Protein AF-A0A914VU49-F1 (afdb_monomer_lite)

pLDDT: mean 82.36, std 16.42, range [37.09, 97.94]

Foldseek 3Di:
DVVVVLVVLVVCCVVPVVVSVVCCVVVVDDNDDDDDPVPDQDPDPVSVVVVVVVVVVVVVVVVVVVVVVVVVVVVVVVVVVVVVVVVVVVVVVVVVVVVVVVVVVVVVVDPPPCPDDPPPPPPVVVVVVVVCCVPPPDPPPDDD

Sequence (144 aa):
MINHRRKLMKLLRQEDEESFEHLLKELKIAYHVPPLPEDEQARTRKAWSEDQIRRRVEAEKERRLNEFRHQLAAKRERFIAMRDRRLKELDEEEAAIRSKLQELTTIDGDVLDVKGVYEGRTIDSRSEDKMHDRLFYHKDKMNV

Structure (mmCIF, N/CA/C/O backbone):
data_AF-A0A914VU49-F1
#
_entry.id   AF-A0A914VU49-F1
#
loop_
_atom_site.group_PDB
_atom_site.id
_atom_site.type_symbol
_atom_site.label_atom_id
_atom_site.label_alt_id
_atom_site.label_comp_id
_atom_site.label_asym_id
_atom_site.label_entity_id
_atom_site.label_seq_id
_atom_site.pdbx_PDB_ins_code
_atom_site.Cartn_x
_atom_site.Cartn_y
_atom_site.Cartn_z
_atom_site.occupancy
_atom_site.B_iso_or_equiv
_atom_site.auth_seq_id
_atom_site.auth_comp_id
_atom_site.auth_asym_id
_atom_site.auth_atom_id
_atom_site.pdbx_PDB_model_num
ATOM 1 N N . MET A 1 1 ? 14.840 1.463 -46.197 1.00 73.50 1 MET A N 1
ATOM 2 C CA . MET A 1 1 ? 13.736 0.528 -46.522 1.00 73.50 1 MET A CA 1
ATOM 3 C C . MET A 1 1 ? 12.840 0.208 -45.312 1.00 73.50 1 MET A C 1
ATOM 5 O O . MET A 1 1 ? 11.643 0.443 -45.391 1.00 73.50 1 MET A O 1
ATOM 9 N N . ILE A 1 2 ? 13.377 -0.231 -44.162 1.00 84.56 2 ILE A N 1
ATOM 10 C CA . ILE A 1 2 ? 12.566 -0.633 -42.983 1.00 84.56 2 ILE A CA 1
ATOM 11 C C . ILE A 1 2 ? 11.737 0.516 -42.374 1.00 84.56 2 ILE A C 1
ATOM 13 O O . ILE A 1 2 ? 10.568 0.320 -42.051 1.00 84.56 2 ILE A O 1
ATOM 17 N N . ASN A 1 3 ? 12.300 1.723 -42.245 1.00 86.25 3 ASN A N 1
ATOM 18 C CA . ASN A 1 3 ? 11.580 2.874 -41.672 1.00 86.25 3 ASN A CA 1
ATOM 19 C C . ASN A 1 3 ? 10.380 3.297 -42.526 1.00 86.25 3 ASN A C 1
ATOM 21 O O . ASN A 1 3 ? 9.339 3.671 -41.995 1.00 86.25 3 ASN A O 1
ATOM 25 N N . HIS A 1 4 ? 10.510 3.178 -43.848 1.00 90.81 4 HIS A N 1
ATOM 26 C CA . HIS A 1 4 ? 9.417 3.437 -44.776 1.00 90.81 4 HIS A CA 1
ATOM 27 C C . HIS A 1 4 ? 8.277 2.428 -44.575 1.00 90.81 4 HIS A C 1
ATOM 29 O O . HIS A 1 4 ? 7.134 2.833 -44.396 1.00 90.81 4 HIS A O 1
ATOM 35 N N . ARG A 1 5 ? 8.602 1.131 -44.452 1.00 88.81 5 ARG A N 1
ATOM 36 C CA . ARG A 1 5 ? 7.625 0.090 -44.093 1.00 88.81 5 ARG A CA 1
ATOM 37 C C . ARG A 1 5 ? 6.930 0.383 -42.761 1.00 88.81 5 ARG A C 1
ATOM 39 O O . ARG A 1 5 ? 5.716 0.276 -42.684 1.00 88.81 5 ARG A O 1
ATOM 46 N N . ARG A 1 6 ? 7.665 0.792 -41.718 1.00 87.94 6 ARG A N 1
ATOM 47 C CA . ARG A 1 6 ? 7.071 1.168 -40.416 1.00 87.94 6 ARG A CA 1
ATOM 48 C C . ARG A 1 6 ? 6.099 2.344 -40.542 1.00 87.94 6 ARG A C 1
ATOM 50 O O . ARG A 1 6 ? 5.060 2.330 -39.894 1.00 87.94 6 ARG A O 1
ATOM 57 N N . LYS A 1 7 ? 6.419 3.334 -41.383 1.00 90.56 7 LYS A N 1
ATOM 58 C CA . LYS A 1 7 ? 5.534 4.475 -41.658 1.00 90.56 7 LYS A CA 1
ATOM 59 C C . LYS A 1 7 ? 4.234 4.026 -42.333 1.00 90.56 7 LYS A C 1
ATOM 61 O O . LYS A 1 7 ? 3.175 4.447 -41.893 1.00 90.56 7 LYS A O 1
ATOM 66 N N . LEU A 1 8 ? 4.318 3.143 -43.331 1.00 91.75 8 LEU A N 1
ATOM 67 C CA . LEU A 1 8 ? 3.143 2.565 -43.999 1.00 91.75 8 LEU A CA 1
ATOM 68 C C . LEU A 1 8 ? 2.286 1.738 -43.038 1.00 91.75 8 LEU A C 1
ATOM 70 O O . LEU A 1 8 ? 1.081 1.917 -42.996 1.00 91.75 8 LEU A O 1
ATOM 74 N N . MET A 1 9 ? 2.911 0.903 -42.208 1.00 89.88 9 MET A N 1
ATOM 75 C CA . MET A 1 9 ? 2.210 0.130 -41.178 1.00 89.88 9 MET A CA 1
ATOM 76 C C . MET A 1 9 ? 1.510 1.030 -40.151 1.00 89.88 9 MET A C 1
ATOM 78 O O . MET A 1 9 ? 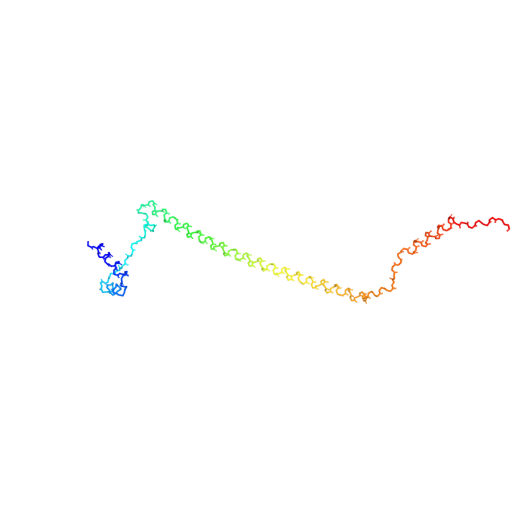0.414 0.713 -39.708 1.00 89.88 9 MET A O 1
ATOM 82 N N . LYS A 1 10 ? 2.114 2.172 -39.790 1.00 90.50 10 LYS A N 1
ATOM 83 C CA . LYS A 1 10 ? 1.480 3.157 -38.904 1.00 90.50 10 LYS A CA 1
ATOM 84 C C . LYS A 1 10 ? 0.244 3.790 -39.547 1.00 90.50 10 LYS A C 1
ATOM 86 O O . LYS A 1 10 ? -0.743 3.963 -38.847 1.00 90.50 10 LYS A O 1
ATOM 91 N N . LEU A 1 11 ? 0.320 4.146 -40.831 1.00 93.81 11 LEU A N 1
ATOM 92 C CA . LEU A 1 11 ? -0.813 4.703 -41.576 1.00 93.81 11 LEU A CA 1
ATOM 93 C C . LEU A 1 11 ? -1.930 3.671 -41.719 1.00 93.81 11 LEU A C 1
ATOM 95 O O . LEU A 1 11 ? -3.065 3.967 -41.376 1.00 93.81 11 LEU A O 1
ATOM 99 N N . LEU A 1 12 ? -1.585 2.441 -42.109 1.00 93.12 12 LEU A N 1
ATOM 100 C CA . LEU A 1 12 ? -2.553 1.359 -42.245 1.00 93.12 12 LEU A CA 1
ATOM 101 C C . LEU A 1 12 ? -3.285 1.101 -40.928 1.00 93.12 12 LEU A C 1
ATOM 103 O O . LEU A 1 12 ? -4.500 1.062 -40.917 1.00 93.12 12 LEU A O 1
ATOM 107 N N . ARG A 1 13 ? -2.561 1.031 -39.807 1.00 91.75 13 ARG A N 1
ATOM 108 C CA . ARG A 1 13 ? -3.170 0.894 -38.480 1.00 91.75 13 ARG A CA 1
ATOM 109 C C . ARG A 1 13 ? -4.155 2.028 -38.145 1.00 91.75 13 ARG A C 1
ATOM 111 O O . ARG A 1 13 ? -5.106 1.820 -37.411 1.00 91.75 13 ARG A O 1
ATOM 118 N N . GLN A 1 14 ? -3.908 3.246 -38.628 1.00 92.62 14 GLN A N 1
ATOM 119 C CA . GLN A 1 14 ? -4.793 4.389 -38.377 1.00 92.62 14 GLN A CA 1
ATOM 120 C C . GLN A 1 14 ? -6.057 4.367 -39.245 1.00 92.62 14 GLN A C 1
ATOM 122 O O . GLN A 1 14 ? -7.074 4.907 -38.818 1.00 92.62 14 GLN A O 1
ATOM 127 N N . GLU A 1 15 ? -5.981 3.790 -40.444 1.00 94.94 15 GLU A N 1
ATOM 128 C CA . GLU A 1 15 ? -7.079 3.744 -41.417 1.00 94.94 15 GLU A CA 1
ATOM 129 C C . GLU A 1 15 ? -7.922 2.466 -41.294 1.00 94.94 15 GLU A C 1
ATOM 131 O O . GLU A 1 15 ? -9.148 2.545 -41.333 1.00 94.94 15 GLU A O 1
ATOM 136 N N . ASP A 1 16 ? -7.278 1.306 -41.127 1.00 93.81 16 ASP A N 1
ATOM 137 C CA . ASP A 1 16 ? -7.903 -0.018 -41.068 1.00 93.81 16 ASP A CA 1
ATOM 138 C C . ASP A 1 16 ? -7.085 -0.997 -40.197 1.00 93.81 16 ASP A C 1
ATOM 140 O O . ASP A 1 16 ? -6.041 -1.533 -40.594 1.00 93.81 16 ASP A O 1
ATOM 144 N N . GLU A 1 17 ? -7.583 -1.251 -38.985 1.00 92.50 17 GLU A N 1
ATOM 145 C CA . GLU A 1 17 ? -6.948 -2.152 -38.018 1.00 92.50 17 GLU A CA 1
ATOM 146 C C . GLU A 1 17 ? -7.101 -3.638 -38.414 1.00 92.50 17 GLU A C 1
ATOM 148 O O . GLU A 1 17 ? -6.206 -4.438 -38.136 1.00 92.50 17 GLU A O 1
ATOM 153 N N . GLU A 1 18 ? -8.175 -4.027 -39.113 1.00 93.88 18 GLU A N 1
ATOM 154 C CA . GLU A 1 18 ? -8.431 -5.431 -39.474 1.00 93.88 18 GLU A CA 1
ATOM 155 C C . GLU A 1 18 ? -7.430 -5.916 -40.528 1.00 93.88 18 GLU A C 1
ATOM 157 O O . GLU A 1 18 ? -6.783 -6.961 -40.368 1.00 93.88 18 GLU A O 1
ATOM 162 N N . SER A 1 19 ? -7.228 -5.109 -41.574 1.00 92.56 19 SER A N 1
ATOM 163 C CA . SER A 1 19 ? -6.211 -5.365 -42.599 1.00 92.56 19 SER A CA 1
ATOM 164 C C . SER A 1 19 ? -4.795 -5.338 -42.018 1.00 92.56 19 SER A C 1
ATOM 166 O O . SER A 1 19 ? -3.933 -6.130 -42.415 1.00 92.56 19 SER A O 1
ATOM 168 N N . PHE A 1 20 ? -4.540 -4.452 -41.050 1.00 93.62 20 PHE A N 1
ATOM 169 C CA . PHE A 1 20 ? -3.263 -4.386 -40.346 1.00 93.62 20 PHE A CA 1
ATOM 170 C C . PHE A 1 20 ? -2.967 -5.679 -39.573 1.00 93.62 20 PHE A C 1
ATOM 172 O O . PHE A 1 20 ? -1.889 -6.258 -39.740 1.00 93.62 20 PHE A O 1
ATOM 179 N N . GLU A 1 21 ? -3.918 -6.184 -38.782 1.00 92.56 21 GLU A N 1
ATOM 180 C CA . GLU A 1 21 ? -3.754 -7.449 -38.061 1.00 92.56 21 GLU A CA 1
ATOM 181 C C . GLU A 1 21 ? -3.557 -8.644 -38.994 1.00 92.56 21 GLU A C 1
ATOM 183 O O . GLU A 1 21 ? -2.744 -9.531 -38.706 1.00 92.56 21 GLU A O 1
ATOM 188 N N . HIS A 1 22 ? -4.302 -8.689 -40.100 1.00 94.25 22 HIS A N 1
ATOM 189 C CA . HIS A 1 22 ? -4.178 -9.757 -41.083 1.00 94.25 22 HIS A CA 1
ATOM 190 C C . HIS A 1 22 ? -2.764 -9.795 -41.675 1.00 94.25 22 HIS A C 1
ATOM 192 O O . HIS A 1 22 ? -2.108 -10.837 -41.640 1.00 94.25 22 HIS A O 1
ATOM 198 N N . LEU A 1 23 ? -2.231 -8.639 -42.078 1.00 93.06 23 LEU A N 1
ATOM 199 C CA . LEU A 1 23 ? -0.866 -8.523 -42.593 1.00 93.06 23 LEU A CA 1
ATOM 200 C C . LEU A 1 23 ? 0.205 -8.875 -41.555 1.00 93.06 23 LEU A C 1
ATOM 202 O O . LEU A 1 23 ? 1.219 -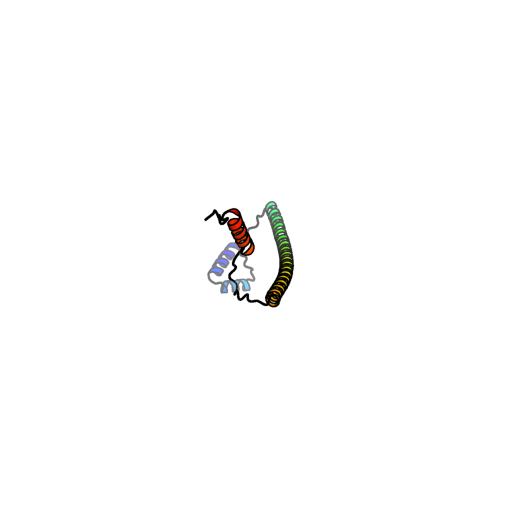9.480 -41.910 1.00 93.06 23 LEU A O 1
ATOM 206 N N . LEU A 1 24 ? 0.011 -8.535 -40.274 1.00 93.19 24 LEU A N 1
ATOM 207 C CA . LEU A 1 24 ? 0.934 -8.961 -39.214 1.00 93.19 24 LEU A CA 1
ATOM 208 C C . LEU A 1 24 ? 0.977 -10.488 -39.079 1.00 93.19 24 LEU A C 1
ATOM 210 O O . LEU A 1 24 ? 2.063 -11.054 -38.910 1.00 93.19 24 LEU A O 1
ATOM 214 N N . LYS A 1 25 ? -0.184 -11.149 -39.184 1.00 93.75 25 LYS A N 1
ATOM 215 C CA . LYS A 1 25 ? -0.319 -12.613 -39.124 1.00 93.75 25 LYS A CA 1
ATOM 216 C C . LYS A 1 25 ? 0.308 -13.285 -40.350 1.00 93.75 25 LYS A C 1
ATOM 218 O O . LYS A 1 25 ? 1.071 -14.236 -40.185 1.00 93.75 25 LYS A O 1
ATOM 223 N N . GLU A 1 26 ? 0.052 -12.769 -41.551 1.00 94.94 26 GLU A N 1
ATOM 224 C CA . GLU A 1 26 ? 0.601 -13.303 -42.806 1.00 94.94 26 GLU A CA 1
ATOM 225 C C . GLU A 1 26 ? 2.120 -13.144 -42.896 1.00 94.94 26 GLU A C 1
ATOM 227 O O . GLU A 1 26 ? 2.846 -14.107 -43.151 1.00 94.94 26 GLU A O 1
ATOM 232 N N . LEU A 1 27 ? 2.621 -11.931 -42.640 1.00 91.00 27 LEU A N 1
ATOM 233 C CA . LEU A 1 27 ? 4.049 -11.628 -42.723 1.00 91.00 27 LEU A CA 1
ATOM 234 C C . LEU A 1 27 ? 4.833 -12.150 -41.508 1.00 91.00 27 LEU A C 1
ATOM 236 O O . LEU A 1 27 ? 6.065 -12.129 -41.530 1.00 91.00 27 LEU A O 1
ATOM 240 N N . LYS A 1 28 ? 4.140 -12.607 -40.453 1.00 91.25 28 LYS A N 1
ATOM 241 C CA . LYS A 1 28 ? 4.705 -13.057 -39.167 1.00 91.25 28 LYS A CA 1
ATOM 242 C C . LYS A 1 28 ? 5.655 -12.025 -38.552 1.00 91.25 28 LYS A C 1
ATOM 244 O O . LYS A 1 28 ? 6.735 -12.357 -38.061 1.00 91.25 28 LYS A O 1
ATOM 249 N N . ILE A 1 29 ? 5.263 -10.753 -38.601 1.00 88.25 29 ILE A N 1
ATOM 250 C CA . ILE A 1 29 ? 6.056 -9.636 -38.075 1.00 88.25 29 ILE A CA 1
ATOM 251 C C . ILE A 1 29 ? 5.444 -9.166 -36.757 1.00 88.25 29 ILE A C 1
ATOM 253 O O . ILE A 1 29 ? 4.246 -8.925 -36.671 1.00 88.25 29 ILE A O 1
ATOM 257 N N . ALA A 1 30 ? 6.288 -8.947 -35.748 1.00 86.44 30 ALA A N 1
ATOM 258 C CA . ALA A 1 30 ? 5.893 -8.218 -34.550 1.00 86.44 30 ALA A CA 1
ATOM 259 C C . ALA A 1 30 ? 5.985 -6.703 -34.799 1.00 86.44 30 ALA A C 1
ATOM 261 O O . ALA A 1 30 ? 7.049 -6.180 -35.155 1.00 86.44 30 ALA A O 1
ATOM 262 N N . TYR A 1 31 ? 4.881 -5.984 -34.600 1.00 88.19 31 TYR A N 1
ATOM 263 C CA . TYR A 1 31 ? 4.870 -4.526 -34.657 1.00 88.19 31 TYR A CA 1
ATOM 264 C C . TYR A 1 31 ? 5.200 -3.933 -33.285 1.00 88.19 31 TYR A C 1
ATOM 266 O O . TYR A 1 31 ? 4.423 -4.044 -32.344 1.00 88.19 31 TYR A O 1
ATOM 274 N N . HIS A 1 32 ? 6.362 -3.286 -33.179 1.00 85.38 32 HIS A N 1
ATOM 275 C CA . HIS A 1 32 ? 6.786 -2.586 -31.967 1.00 85.38 32 HIS A CA 1
ATOM 276 C C . HIS A 1 32 ? 6.642 -1.074 -32.150 1.00 85.38 32 HIS A C 1
ATOM 278 O O . HIS A 1 32 ? 7.286 -0.488 -33.031 1.00 85.38 32 HIS A O 1
ATOM 284 N N . VAL A 1 33 ? 5.848 -0.444 -31.284 1.00 84.44 33 VAL A N 1
ATOM 285 C CA . VAL A 1 33 ? 5.742 1.016 -31.188 1.00 84.44 33 VAL A CA 1
ATOM 286 C C . VAL A 1 33 ? 6.979 1.533 -30.455 1.00 84.44 33 VAL A C 1
ATOM 288 O O . VAL A 1 33 ? 7.239 1.074 -29.346 1.00 84.44 33 VAL A O 1
ATOM 291 N N . PRO A 1 34 ? 7.801 2.409 -31.059 1.00 81.31 34 PRO A N 1
ATOM 292 C CA . PRO A 1 34 ? 8.948 2.967 -30.352 1.00 81.31 34 PRO A CA 1
ATOM 293 C C . PRO A 1 34 ? 8.473 3.704 -29.087 1.00 81.31 34 PRO A C 1
ATOM 295 O O . PRO A 1 34 ? 7.421 4.348 -29.143 1.00 81.31 34 PRO A O 1
ATOM 298 N N . PRO A 1 35 ? 9.211 3.596 -27.968 1.00 81.44 35 PRO A N 1
ATOM 299 C CA . PRO A 1 35 ? 8.873 4.317 -26.747 1.00 81.44 35 PRO A CA 1
ATOM 300 C C . PRO A 1 35 ? 8.874 5.828 -26.999 1.00 81.44 35 PRO A C 1
ATOM 302 O O . PRO A 1 35 ? 9.534 6.325 -27.918 1.00 81.44 35 PRO A O 1
ATOM 305 N N . LEU A 1 36 ? 8.113 6.555 -26.184 1.00 83.56 36 LEU A N 1
ATOM 306 C CA . LEU A 1 36 ? 8.170 8.011 -26.169 1.00 83.56 36 LEU A CA 1
ATOM 307 C C . LEU A 1 36 ? 9.568 8.463 -25.710 1.00 83.56 36 LEU A C 1
ATOM 309 O O . LEU A 1 36 ? 10.205 7.750 -24.936 1.00 83.56 36 LEU A O 1
ATOM 313 N N . PRO A 1 37 ? 10.050 9.646 -26.135 1.00 78.12 37 PRO A N 1
ATOM 314 C CA . PRO A 1 37 ? 11.365 10.148 -25.726 1.00 78.12 37 PRO A CA 1
ATOM 315 C C . PRO A 1 37 ? 11.533 10.285 -24.205 1.00 78.12 37 PRO A C 1
ATOM 317 O O . PRO A 1 37 ? 12.648 10.198 -23.705 1.00 78.12 37 PRO A O 1
ATOM 320 N N . GLU A 1 38 ? 10.436 10.489 -23.472 1.00 75.19 38 GLU A N 1
ATOM 321 C CA . GLU A 1 38 ? 10.419 10.560 -22.004 1.00 75.19 38 GLU A CA 1
ATOM 322 C C . GLU A 1 38 ? 10.656 9.191 -21.348 1.00 75.19 38 GLU A C 1
ATOM 324 O O . GLU A 1 38 ? 11.296 9.106 -20.301 1.00 75.19 38 GLU A O 1
ATOM 329 N N . ASP A 1 39 ? 10.199 8.122 -22.003 1.00 73.06 39 ASP A N 1
ATOM 330 C CA . ASP A 1 39 ? 10.339 6.736 -21.551 1.00 73.06 39 ASP A CA 1
ATOM 331 C C . ASP A 1 39 ? 11.628 6.078 -22.073 1.00 73.06 39 ASP A C 1
ATOM 333 O O . ASP A 1 39 ? 11.950 4.937 -21.719 1.00 73.06 39 ASP A O 1
ATOM 337 N N . GLU A 1 40 ? 12.383 6.764 -22.941 1.00 77.00 40 GLU A N 1
ATOM 338 C CA . GLU A 1 40 ? 13.665 6.260 -23.415 1.00 77.00 40 GLU A CA 1
ATOM 339 C C . GLU A 1 40 ? 14.678 6.241 -22.268 1.00 77.00 40 GLU A C 1
ATOM 341 O O . GLU A 1 40 ? 15.162 7.266 -21.785 1.00 77.00 40 GLU A O 1
ATOM 346 N N . GLN A 1 41 ? 15.063 5.031 -21.859 1.00 70.75 41 GLN A N 1
ATOM 347 C CA . GLN A 1 41 ? 16.153 4.847 -20.913 1.00 70.75 41 GLN A C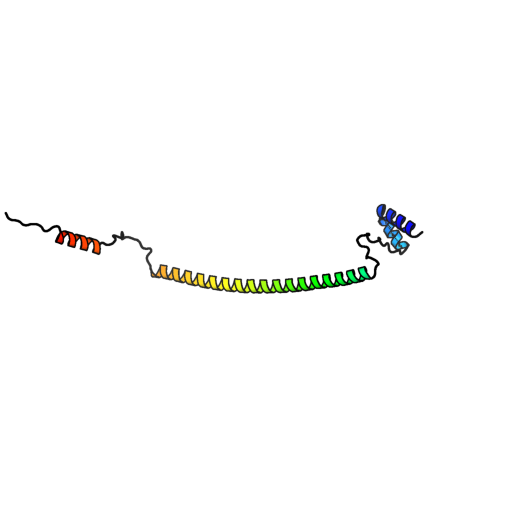A 1
ATOM 348 C C . GLN A 1 41 ? 17.429 5.498 -21.452 1.00 70.75 41 GLN A C 1
ATOM 350 O O . GLN A 1 41 ? 17.920 5.176 -22.541 1.00 70.75 41 GLN A O 1
ATOM 355 N N . ALA A 1 42 ? 18.002 6.395 -20.653 1.00 75.81 42 ALA A N 1
ATOM 356 C CA . ALA A 1 42 ? 19.260 7.037 -20.980 1.00 75.81 42 ALA A CA 1
ATOM 357 C C . ALA A 1 42 ? 20.361 5.983 -21.207 1.00 75.81 42 ALA A C 1
ATOM 359 O O . ALA A 1 42 ? 20.630 5.126 -20.366 1.00 75.81 42 ALA A O 1
ATOM 360 N N . ARG A 1 43 ? 21.025 6.060 -22.366 1.00 79.00 43 ARG A N 1
ATOM 361 C CA . ARG A 1 43 ? 21.985 5.043 -22.843 1.00 79.00 43 ARG A CA 1
ATOM 362 C C . ARG A 1 43 ? 23.351 5.084 -22.150 1.00 79.00 43 ARG A C 1
ATOM 364 O O . ARG A 1 43 ? 24.232 4.287 -22.469 1.00 79.00 43 ARG A O 1
ATOM 371 N N . THR A 1 44 ? 23.575 6.026 -21.237 1.00 89.94 44 THR A N 1
ATOM 372 C CA . THR A 1 44 ? 24.850 6.147 -20.524 1.00 89.94 44 THR A CA 1
ATOM 373 C C . THR A 1 44 ? 24.914 5.159 -19.362 1.00 89.94 44 THR A C 1
ATOM 375 O O . THR A 1 44 ? 23.945 4.968 -18.631 1.00 89.94 44 THR A O 1
ATOM 378 N N . ARG A 1 45 ? 26.092 4.557 -19.136 1.00 87.94 45 ARG A N 1
ATOM 379 C CA . ARG A 1 45 ? 26.313 3.609 -18.023 1.00 87.94 45 ARG A CA 1
ATOM 380 C C . ARG A 1 45 ? 25.944 4.207 -16.664 1.00 87.94 45 ARG A C 1
ATOM 382 O O . ARG A 1 45 ? 25.379 3.512 -15.829 1.00 87.94 45 ARG A O 1
ATOM 389 N N . LYS A 1 46 ? 26.235 5.500 -16.474 1.00 92.12 46 LYS A N 1
ATOM 390 C CA . LYS A 1 46 ? 25.869 6.254 -15.272 1.00 92.12 46 LYS A CA 1
ATOM 391 C C . LYS A 1 46 ? 24.351 6.284 -15.083 1.00 92.12 46 LYS A C 1
ATOM 393 O O . LYS A 1 46 ? 23.875 5.835 -14.047 1.00 92.12 46 LYS A O 1
ATOM 398 N N . ALA A 1 47 ? 23.599 6.722 -16.091 1.00 88.81 47 ALA A N 1
ATOM 399 C CA . ALA A 1 47 ? 22.147 6.805 -15.984 1.00 88.81 47 ALA A CA 1
ATOM 400 C C . ALA A 1 47 ? 21.495 5.423 -15.823 1.00 88.81 47 ALA A C 1
ATOM 402 O O . ALA A 1 47 ? 20.568 5.274 -15.035 1.00 88.81 47 ALA A O 1
ATOM 403 N N . TRP A 1 48 ? 22.035 4.390 -16.480 1.00 88.44 48 TRP A N 1
ATOM 404 C CA . TRP A 1 48 ? 21.593 3.013 -16.261 1.00 88.44 48 TRP A CA 1
ATOM 405 C C . TRP A 1 48 ? 21.819 2.565 -14.812 1.00 88.44 48 TRP A C 1
ATOM 407 O O . TRP A 1 48 ? 20.914 2.024 -14.183 1.00 88.44 48 TRP A O 1
ATOM 417 N N . SER A 1 49 ? 23.002 2.832 -14.248 1.00 92.50 49 SER A N 1
ATOM 418 C CA . SER A 1 49 ? 23.287 2.495 -12.849 1.00 92.50 49 SER A CA 1
ATOM 419 C C . SER A 1 49 ? 22.389 3.252 -11.864 1.00 92.50 49 SER A C 1
ATOM 421 O O . SER A 1 49 ? 21.911 2.660 -10.898 1.00 92.50 49 SER A O 1
ATOM 423 N N . GLU A 1 50 ? 22.092 4.524 -12.133 1.00 92.25 50 GLU A N 1
ATOM 424 C CA . GLU A 1 50 ? 21.187 5.340 -11.319 1.00 92.25 50 GLU A CA 1
ATOM 425 C C . GLU A 1 50 ? 19.740 4.838 -11.397 1.00 92.25 50 GLU A C 1
ATOM 427 O O . GLU A 1 50 ? 19.081 4.750 -10.363 1.00 92.25 50 GLU A O 1
ATOM 432 N N . ASP A 1 51 ? 19.259 4.448 -12.582 1.00 90.00 51 ASP A N 1
ATOM 433 C CA . ASP A 1 51 ? 17.928 3.853 -12.768 1.00 90.00 51 ASP A CA 1
ATOM 434 C C . ASP A 1 51 ? 17.809 2.513 -12.029 1.00 90.00 51 ASP A C 1
ATOM 436 O O . ASP A 1 51 ? 16.844 2.272 -11.306 1.00 90.00 51 ASP A O 1
ATOM 440 N N . GLN A 1 52 ? 18.832 1.656 -12.114 1.00 91.81 52 GLN A N 1
ATOM 441 C CA . GLN A 1 52 ? 18.856 0.397 -11.366 1.00 91.81 52 GLN A CA 1
ATOM 442 C C . GLN A 1 52 ? 18.808 0.622 -9.850 1.00 91.81 52 GLN A C 1
ATOM 444 O O . GLN A 1 52 ? 18.083 -0.080 -9.142 1.00 91.81 52 GLN A O 1
ATOM 449 N N . ILE A 1 53 ? 19.554 1.606 -9.339 1.00 95.19 53 ILE A N 1
ATOM 450 C CA . ILE A 1 53 ? 19.512 1.969 -7.918 1.00 95.19 53 ILE A CA 1
ATOM 451 C C . ILE A 1 53 ? 18.133 2.525 -7.555 1.00 95.19 53 ILE A C 1
ATOM 453 O O . ILE A 1 53 ? 17.561 2.106 -6.550 1.00 95.19 53 ILE A O 1
ATOM 457 N N . ARG A 1 54 ? 17.566 3.413 -8.377 1.00 94.31 54 ARG A N 1
ATOM 458 C CA . ARG A 1 54 ? 16.246 4.012 -8.153 1.00 94.31 54 ARG A CA 1
ATOM 459 C C . ARG A 1 54 ? 15.158 2.948 -8.039 1.00 94.31 54 ARG A C 1
ATOM 461 O O . ARG A 1 54 ? 14.447 2.937 -7.040 1.00 94.31 54 ARG A O 1
ATOM 468 N N . ARG A 1 55 ? 15.110 1.998 -8.977 1.00 93.75 55 ARG A N 1
ATOM 469 C CA . ARG A 1 55 ? 14.162 0.870 -8.954 1.00 93.75 55 ARG A CA 1
ATOM 470 C C . ARG A 1 55 ? 14.282 0.035 -7.683 1.00 93.75 55 ARG A C 1
ATOM 472 O O . ARG A 1 55 ? 13.278 -0.351 -7.095 1.00 93.75 55 ARG A O 1
ATOM 479 N N . ARG A 1 56 ? 15.513 -0.236 -7.232 1.00 96.62 56 ARG A N 1
ATOM 480 C CA . ARG A 1 56 ? 15.751 -0.970 -5.977 1.00 96.62 56 ARG A CA 1
ATOM 481 C C . ARG A 1 56 ? 15.256 -0.189 -4.764 1.00 96.62 56 ARG A C 1
ATOM 483 O O . ARG A 1 56 ? 14.627 -0.771 -3.888 1.00 96.62 56 ARG A O 1
ATOM 490 N N . VAL A 1 57 ? 15.522 1.114 -4.724 1.00 97.50 57 VAL A N 1
ATOM 491 C CA . VAL A 1 57 ? 15.070 2.000 -3.645 1.00 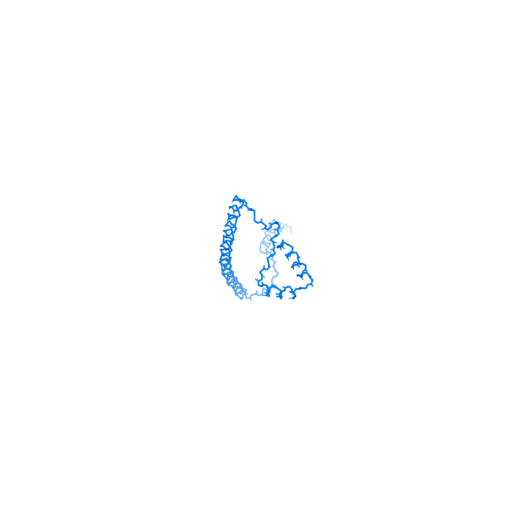97.50 57 VAL A CA 1
ATOM 492 C C . VAL A 1 57 ? 13.545 2.100 -3.619 1.00 97.50 57 VAL A C 1
ATOM 494 O O . VAL A 1 57 ? 12.956 2.069 -2.544 1.00 97.50 57 VAL A O 1
ATOM 497 N N . GLU A 1 58 ? 12.893 2.210 -4.773 1.00 97.06 58 GLU A N 1
ATOM 498 C CA . GLU A 1 58 ? 11.430 2.229 -4.881 1.00 97.06 58 GLU A CA 1
ATOM 499 C C . GLU A 1 58 ? 10.817 0.916 -4.393 1.00 97.06 58 GLU A C 1
ATOM 501 O O . GLU A 1 58 ? 9.952 0.944 -3.519 1.00 97.06 58 GLU A O 1
ATOM 506 N N . ALA A 1 59 ? 11.349 -0.227 -4.833 1.00 96.94 59 ALA A N 1
ATOM 507 C CA . ALA A 1 59 ? 10.908 -1.534 -4.352 1.00 96.94 59 ALA A CA 1
ATOM 508 C C . ALA A 1 59 ? 11.087 -1.686 -2.829 1.00 96.94 59 ALA A C 1
ATOM 510 O O . ALA A 1 59 ? 10.219 -2.221 -2.137 1.00 96.94 59 ALA A O 1
ATOM 511 N N . GLU A 1 60 ? 12.195 -1.189 -2.271 1.00 97.44 60 GLU A N 1
ATOM 512 C CA . GLU A 1 60 ? 12.414 -1.218 -0.824 1.00 97.44 60 GLU A CA 1
ATOM 513 C C . GLU A 1 60 ? 11.445 -0.292 -0.074 1.00 97.44 60 GLU A C 1
ATOM 515 O O . GLU A 1 60 ? 10.913 -0.669 0.973 1.00 97.44 60 GLU A O 1
ATOM 520 N N . LYS A 1 61 ? 11.181 0.907 -0.607 1.00 97.94 61 LYS A N 1
ATOM 521 C CA . LYS A 1 61 ? 10.199 1.846 -0.046 1.00 97.94 61 LYS A CA 1
ATOM 522 C C . LYS A 1 61 ? 8.808 1.224 -0.005 1.00 97.94 61 LYS A C 1
ATOM 524 O O . LYS A 1 61 ? 8.158 1.298 1.035 1.00 97.94 61 LYS A O 1
ATOM 529 N N . GLU A 1 62 ? 8.371 0.590 -1.090 1.00 96.88 62 GLU A N 1
ATOM 530 C CA . GLU A 1 62 ? 7.084 -0.107 -1.145 1.00 96.88 62 GLU A CA 1
ATOM 531 C C . GLU A 1 62 ? 7.016 -1.256 -0.137 1.00 96.88 62 GLU A C 1
ATOM 533 O O . GLU A 1 62 ? 6.025 -1.386 0.585 1.00 96.88 62 GLU A O 1
ATOM 538 N N . ARG A 1 63 ? 8.092 -2.044 -0.014 1.00 97.25 63 ARG A N 1
ATOM 539 C CA . ARG A 1 63 ? 8.171 -3.124 0.977 1.00 97.25 63 ARG A CA 1
ATOM 540 C C . ARG A 1 63 ? 8.015 -2.589 2.400 1.00 97.25 63 ARG A C 1
ATOM 542 O O . ARG A 1 63 ? 7.148 -3.055 3.136 1.00 97.25 63 ARG A O 1
ATOM 549 N N . ARG A 1 64 ? 8.797 -1.568 2.765 1.00 97.38 64 ARG A N 1
ATOM 550 C CA . ARG A 1 64 ? 8.726 -0.921 4.086 1.00 97.38 64 ARG A CA 1
ATOM 551 C C . ARG A 1 64 ? 7.351 -0.302 4.336 1.00 97.38 64 ARG A C 1
ATOM 553 O O . ARG A 1 64 ? 6.818 -0.408 5.436 1.00 97.38 64 ARG A O 1
ATOM 560 N N . LEU A 1 65 ? 6.747 0.321 3.324 1.00 97.56 65 LEU A N 1
ATOM 561 C CA . LEU A 1 65 ? 5.403 0.886 3.432 1.00 97.56 65 LEU A CA 1
ATOM 562 C C . LEU A 1 65 ? 4.360 -0.200 3.724 1.00 97.56 65 LEU A C 1
ATOM 564 O O . LEU A 1 65 ? 3.497 -0.004 4.580 1.00 97.56 65 LEU A O 1
ATOM 568 N N . ASN A 1 66 ? 4.451 -1.350 3.056 1.00 96.56 66 ASN A N 1
ATOM 569 C CA . ASN A 1 66 ? 3.569 -2.484 3.316 1.00 96.56 66 ASN A CA 1
ATOM 570 C C . ASN A 1 66 ? 3.780 -3.058 4.722 1.00 96.56 66 ASN A C 1
ATOM 572 O O . ASN A 1 66 ? 2.804 -3.285 5.437 1.00 96.56 66 ASN A O 1
ATOM 576 N N . GLU A 1 67 ? 5.028 -3.206 5.168 1.00 97.06 67 GLU A N 1
ATOM 577 C CA . GLU A 1 67 ? 5.348 -3.612 6.543 1.00 97.06 67 GLU A CA 1
ATOM 578 C C . GLU A 1 67 ? 4.701 -2.660 7.570 1.00 97.06 67 GLU A C 1
ATOM 580 O O . GLU A 1 67 ? 4.021 -3.111 8.497 1.00 97.06 67 GLU A O 1
ATOM 585 N N . PHE A 1 68 ? 4.820 -1.341 7.377 1.00 97.62 68 PHE A N 1
ATOM 586 C CA . PHE A 1 68 ? 4.185 -0.355 8.256 1.00 97.62 68 PHE A CA 1
ATOM 587 C C . PHE A 1 68 ? 2.657 -0.413 8.223 1.00 97.62 68 PHE A C 1
ATOM 589 O O . PHE A 1 68 ? 2.025 -0.279 9.273 1.00 97.62 68 PHE A O 1
ATOM 596 N N . ARG A 1 69 ? 2.048 -0.646 7.055 1.00 97.00 69 ARG A N 1
ATOM 597 C CA . ARG A 1 69 ? 0.592 -0.826 6.935 1.00 97.00 69 ARG A CA 1
ATOM 598 C C . ARG A 1 69 ? 0.109 -2.013 7.762 1.00 97.00 69 ARG A C 1
ATOM 600 O O . ARG A 1 69 ? -0.854 -1.867 8.514 1.00 97.00 69 ARG A O 1
ATOM 607 N N . HIS A 1 70 ? 0.799 -3.150 7.686 1.00 96.69 70 HIS A N 1
ATOM 608 C CA . HIS A 1 70 ? 0.463 -4.325 8.491 1.00 96.69 70 HIS A CA 1
ATOM 609 C C . HIS A 1 70 ? 0.625 -4.063 9.991 1.00 96.69 70 HIS A C 1
ATOM 611 O O . HIS A 1 70 ? -0.266 -4.388 10.776 1.00 96.69 70 HIS A O 1
ATOM 617 N N . GLN A 1 71 ? 1.718 -3.413 10.399 1.00 96.88 71 GLN A N 1
ATOM 618 C CA . GLN A 1 71 ? 1.930 -3.052 11.803 1.00 96.88 71 GLN A CA 1
ATOM 619 C C . GLN A 1 71 ? 0.853 -2.094 12.325 1.00 96.88 71 GLN A C 1
ATOM 621 O O . GLN A 1 71 ? 0.380 -2.250 13.452 1.00 96.88 71 GLN A O 1
ATOM 626 N N . LEU A 1 72 ? 0.454 -1.105 11.523 1.00 96.88 72 LEU A N 1
ATOM 627 C CA . LEU A 1 72 ? -0.588 -0.152 11.889 1.00 96.88 72 LEU A CA 1
ATOM 628 C C . LEU A 1 72 ? -1.950 -0.838 12.026 1.00 96.88 72 LEU A C 1
ATOM 630 O O . LEU A 1 72 ? -2.658 -0.576 12.997 1.00 96.88 72 LEU A O 1
ATOM 634 N N . ALA A 1 73 ? -2.295 -1.735 11.099 1.00 96.81 73 ALA A N 1
ATOM 635 C CA . ALA A 1 73 ? -3.524 -2.519 11.169 1.00 96.81 73 ALA A CA 1
ATOM 636 C C . ALA A 1 73 ? -3.577 -3.352 12.459 1.00 96.81 73 ALA A C 1
ATOM 638 O O . ALA A 1 73 ? -4.542 -3.246 13.214 1.00 96.81 73 ALA A O 1
ATOM 639 N N . ALA A 1 74 ? -2.495 -4.069 12.779 1.00 96.56 74 ALA A N 1
ATOM 640 C CA . ALA A 1 74 ? -2.401 -4.860 14.005 1.00 96.56 74 ALA A CA 1
ATOM 641 C C . ALA A 1 74 ? -2.497 -3.997 15.277 1.00 96.56 74 ALA A C 1
ATOM 643 O O . ALA A 1 74 ? -3.162 -4.369 16.244 1.00 96.56 74 ALA A O 1
ATOM 644 N N . LYS A 1 75 ? -1.856 -2.819 15.298 1.00 96.00 75 LYS A N 1
ATOM 645 C CA . LYS A 1 75 ? -1.969 -1.874 16.424 1.00 96.00 75 LYS A CA 1
ATOM 646 C C . LYS A 1 75 ? -3.394 -1.353 16.584 1.00 96.00 75 LYS A C 1
ATOM 648 O O . LYS A 1 75 ? -3.882 -1.270 17.708 1.00 96.00 75 LYS A O 1
ATOM 653 N N . ARG A 1 76 ? -4.058 -1.018 15.476 1.00 96.50 76 ARG A N 1
ATOM 654 C CA . ARG A 1 76 ? -5.441 -0.532 15.475 1.00 96.50 76 ARG A CA 1
ATOM 655 C C . ARG A 1 76 ? -6.401 -1.595 15.993 1.00 96.50 76 ARG A C 1
ATOM 657 O O . ARG A 1 76 ? -7.240 -1.277 16.825 1.00 96.50 76 ARG A O 1
ATOM 664 N N . GLU A 1 77 ? -6.250 -2.836 15.551 1.00 96.44 77 GLU A N 1
ATOM 665 C CA . GLU A 1 77 ? -7.068 -3.957 16.015 1.00 96.44 77 GLU A CA 1
ATOM 666 C C . GLU A 1 77 ? -6.907 -4.189 17.523 1.00 96.44 77 GLU A C 1
ATOM 668 O O . GLU A 1 77 ? -7.897 -4.243 18.250 1.00 96.44 77 GLU A O 1
ATOM 673 N N . ARG A 1 78 ? -5.664 -4.201 18.026 1.00 96.38 78 ARG A N 1
ATOM 674 C CA . ARG A 1 78 ? -5.390 -4.296 19.472 1.00 96.38 78 ARG A CA 1
ATOM 675 C C . ARG A 1 78 ? -5.996 -3.137 20.260 1.00 96.38 78 ARG 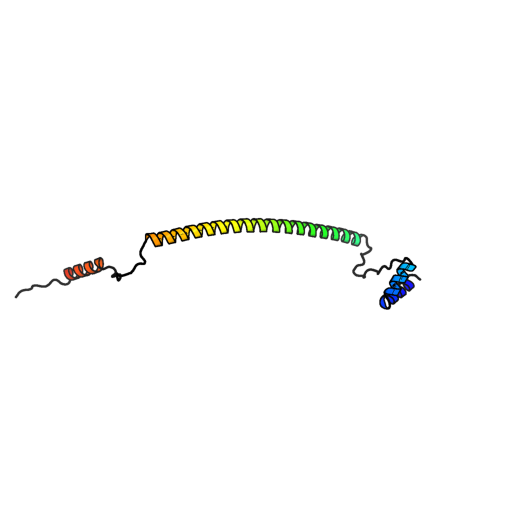A C 1
ATOM 677 O O . ARG A 1 78 ? -6.536 -3.352 21.341 1.00 96.38 78 ARG A O 1
ATOM 684 N N . PHE A 1 79 ? -5.900 -1.918 19.733 1.00 96.44 79 PHE A N 1
ATOM 685 C CA . PHE A 1 79 ? -6.471 -0.735 20.370 1.00 96.44 79 PHE A CA 1
ATOM 686 C C . PHE A 1 79 ? -8.001 -0.794 20.420 1.00 96.44 79 PHE A C 1
ATOM 688 O O . PHE A 1 79 ? -8.581 -0.511 21.463 1.00 96.44 79 PHE A O 1
ATOM 695 N N . ILE A 1 80 ? -8.651 -1.205 19.328 1.00 96.56 80 ILE A N 1
ATOM 696 C CA . ILE A 1 80 ? -10.107 -1.390 19.281 1.00 96.56 80 ILE A CA 1
ATOM 697 C C . ILE A 1 80 ? -10.530 -2.459 20.289 1.00 96.56 80 ILE A C 1
ATOM 699 O O . ILE A 1 80 ? -11.400 -2.192 21.106 1.00 96.56 80 ILE A O 1
ATOM 703 N N . ALA A 1 81 ? -9.861 -3.615 20.313 1.00 96.31 81 ALA A N 1
ATOM 704 C CA . ALA A 1 81 ? -10.172 -4.681 21.263 1.00 96.31 81 ALA A CA 1
ATOM 705 C C . ALA A 1 81 ? -10.019 -4.231 22.729 1.00 96.31 81 ALA A C 1
ATOM 707 O O . ALA A 1 81 ? -10.874 -4.527 23.562 1.00 96.31 81 ALA A O 1
ATOM 708 N N . MET A 1 82 ? -8.953 -3.486 23.046 1.00 96.62 82 MET A N 1
ATOM 709 C CA . MET A 1 82 ? -8.749 -2.906 24.378 1.00 96.62 82 MET A CA 1
ATOM 710 C C . MET A 1 82 ? -9.858 -1.907 24.730 1.00 96.62 82 MET A C 1
ATOM 712 O O . MET A 1 82 ? -10.416 -1.970 25.824 1.00 96.62 82 MET A O 1
ATOM 716 N N . ARG A 1 83 ? -10.185 -0.998 23.806 1.00 96.38 83 ARG A N 1
ATOM 717 C CA . ARG A 1 83 ? -11.234 0.005 23.992 1.00 96.38 83 ARG A CA 1
ATOM 718 C C . ARG A 1 83 ? -12.587 -0.656 24.221 1.00 96.38 83 ARG A C 1
ATOM 720 O O . ARG A 1 83 ? -13.268 -0.295 25.167 1.00 96.38 83 ARG A O 1
ATOM 727 N N . ASP A 1 84 ? -12.958 -1.620 23.387 1.00 96.19 84 ASP A N 1
ATOM 728 C CA . ASP A 1 84 ? -14.256 -2.290 23.460 1.00 96.19 84 ASP A CA 1
ATOM 729 C C . ASP A 1 84 ? -14.386 -3.098 24.756 1.00 96.19 84 ASP A C 1
ATOM 731 O O . ASP A 1 84 ? -15.449 -3.110 25.370 1.00 96.19 84 ASP A O 1
ATOM 735 N N . ARG A 1 85 ? -13.293 -3.718 25.226 1.00 96.19 85 ARG A N 1
ATOM 736 C CA . ARG A 1 85 ? -13.253 -4.340 26.554 1.00 96.19 85 ARG A CA 1
ATOM 737 C C . ARG A 1 85 ? -13.490 -3.313 27.659 1.00 96.19 85 ARG A C 1
ATOM 739 O O . ARG A 1 85 ? -14.324 -3.552 28.523 1.00 96.19 85 ARG A O 1
ATOM 746 N N . ARG A 1 86 ? -12.794 -2.173 27.619 1.00 95.56 86 ARG A N 1
ATOM 747 C CA . ARG A 1 86 ? -12.961 -1.128 28.635 1.00 95.56 86 ARG A CA 1
ATOM 748 C C . ARG A 1 86 ? -14.369 -0.536 28.625 1.00 95.56 86 ARG A C 1
ATOM 750 O O . ARG A 1 86 ? -14.889 -0.201 29.678 1.00 95.56 86 ARG A O 1
ATOM 757 N N . LEU A 1 87 ? -14.972 -0.414 27.446 1.00 96.31 87 LEU A N 1
ATOM 758 C CA . LEU A 1 87 ? -16.329 0.096 27.289 1.00 96.31 87 LEU A CA 1
ATOM 759 C C . LEU A 1 87 ? -17.346 -0.860 27.923 1.00 96.31 87 LEU A C 1
ATOM 761 O O . LEU A 1 87 ? -18.177 -0.411 28.695 1.00 96.31 87 LEU A O 1
ATOM 765 N N . LYS A 1 88 ? -17.189 -2.176 27.719 1.00 96.62 88 LYS A N 1
ATOM 766 C CA . LYS A 1 88 ? -18.006 -3.193 28.403 1.00 96.62 88 LYS A CA 1
ATOM 767 C C . LYS A 1 88 ? -17.865 -3.150 29.924 1.00 96.62 88 LYS A C 1
ATOM 769 O O . LYS A 1 88 ? -18.869 -3.208 30.616 1.00 96.62 88 LYS A O 1
ATOM 774 N N . GLU A 1 89 ? -16.638 -3.025 30.434 1.00 96.06 89 GLU A N 1
ATOM 775 C CA . GLU A 1 89 ? -16.397 -2.891 31.881 1.00 96.06 89 GLU A CA 1
ATOM 776 C C . GLU A 1 89 ? -17.120 -1.657 32.451 1.00 96.06 89 GLU A C 1
ATOM 778 O O . GLU A 1 89 ? -17.750 -1.739 33.499 1.00 96.06 89 GLU A O 1
ATOM 783 N N . LEU A 1 90 ? -17.079 -0.526 31.739 1.00 95.19 90 LEU A N 1
ATOM 784 C CA . LEU A 1 90 ? -17.782 0.694 32.142 1.00 95.19 90 LEU A CA 1
ATOM 785 C C . LEU A 1 90 ? -19.308 0.556 32.050 1.00 95.19 90 LEU A C 1
ATOM 787 O O . LEU A 1 90 ? -19.999 1.050 32.935 1.00 95.19 90 LEU A O 1
ATOM 791 N N . ASP A 1 91 ? -19.832 -0.122 31.026 1.00 95.62 91 ASP A N 1
ATOM 792 C CA . ASP A 1 91 ? -21.271 -0.379 30.884 1.00 95.62 91 ASP A CA 1
ATOM 793 C C . ASP A 1 91 ? -21.791 -1.274 32.028 1.00 95.62 91 ASP A C 1
ATOM 795 O O . ASP A 1 91 ? -22.877 -1.041 32.564 1.00 95.62 91 ASP A O 1
ATOM 799 N N . GLU A 1 92 ? -21.011 -2.282 32.436 1.00 95.88 92 GLU A N 1
ATOM 800 C CA . GLU A 1 92 ? -21.307 -3.147 33.586 1.00 95.88 92 GLU A CA 1
ATOM 801 C C . GLU A 1 92 ? -21.274 -2.361 34.907 1.00 95.88 92 GLU A C 1
ATOM 803 O O . GLU A 1 92 ? -22.195 -2.480 35.721 1.00 95.88 92 GLU A O 1
ATOM 808 N N . GLU A 1 93 ? -20.251 -1.521 35.109 1.00 94.31 93 GLU A N 1
ATOM 809 C CA . GLU A 1 93 ? -20.152 -0.617 36.264 1.00 94.31 93 GLU A CA 1
ATOM 810 C C . GLU A 1 93 ? -21.335 0.367 36.308 1.00 94.31 93 GLU A C 1
ATOM 812 O O . GLU A 1 93 ? -21.956 0.552 37.359 1.00 94.31 93 GLU A O 1
ATOM 817 N N . GLU A 1 94 ? -21.700 0.968 35.172 1.00 93.56 94 GLU A N 1
ATOM 818 C CA . GLU A 1 94 ? -22.829 1.892 35.071 1.00 93.56 94 GLU A CA 1
ATOM 819 C C . GLU A 1 94 ? -24.159 1.188 35.368 1.00 93.56 94 GLU A C 1
ATOM 821 O O . GLU A 1 94 ? -24.980 1.717 36.123 1.00 93.56 94 GLU A O 1
ATOM 826 N N . ALA A 1 95 ? -24.372 -0.016 34.832 1.00 94.38 95 ALA A N 1
ATOM 827 C CA . ALA A 1 95 ? -25.560 -0.815 35.114 1.00 94.38 95 ALA A CA 1
ATOM 828 C C . ALA A 1 95 ? -25.664 -1.172 36.606 1.00 94.38 95 ALA A C 1
ATOM 830 O O . ALA A 1 95 ? -26.742 -1.043 37.193 1.00 94.38 95 ALA A O 1
ATOM 831 N N . ALA A 1 96 ? -24.550 -1.548 37.242 1.00 94.06 96 ALA A N 1
ATOM 832 C CA . ALA A 1 96 ? -24.505 -1.839 38.672 1.00 94.06 96 ALA A CA 1
ATOM 833 C C . ALA A 1 96 ? -24.828 -0.600 39.525 1.00 94.06 96 ALA A C 1
ATOM 835 O O . ALA A 1 96 ? -25.616 -0.684 40.470 1.00 94.06 96 ALA A O 1
ATOM 836 N N . ILE A 1 97 ? -24.273 0.566 39.175 1.00 92.88 97 ILE A N 1
ATOM 837 C CA . ILE A 1 97 ? -24.568 1.833 39.860 1.00 92.88 97 ILE A CA 1
ATOM 838 C C . ILE A 1 97 ? -26.041 2.213 39.681 1.00 92.88 97 ILE A C 1
ATOM 840 O O . ILE A 1 97 ? -26.693 2.581 40.656 1.00 92.88 97 ILE A O 1
ATOM 844 N N . ARG A 1 98 ? -26.587 2.098 38.464 1.00 91.38 98 ARG A N 1
ATOM 845 C CA . ARG A 1 98 ? -28.005 2.377 38.186 1.00 91.38 98 ARG A CA 1
ATOM 846 C C . ARG A 1 98 ? -28.933 1.446 38.966 1.00 91.38 98 ARG A C 1
ATOM 848 O O . ARG A 1 98 ? -29.903 1.936 39.534 1.00 91.38 98 ARG A O 1
ATOM 855 N N . SER A 1 99 ? -28.618 0.151 39.048 1.00 90.50 99 SER A N 1
ATOM 856 C CA . SER A 1 99 ? -29.367 -0.810 39.874 1.00 90.50 99 SER A CA 1
ATOM 857 C C . SER A 1 99 ? -29.336 -0.408 41.345 1.00 90.50 99 SER A C 1
ATOM 859 O O . SER A 1 99 ? -30.376 -0.323 41.987 1.00 90.50 99 SER A O 1
ATOM 861 N N . LYS A 1 100 ? -28.155 -0.063 41.869 1.00 87.50 100 LYS A N 1
ATOM 862 C CA . LYS A 1 100 ? -28.001 0.365 43.262 1.00 87.50 100 LYS A CA 1
ATOM 863 C C . LYS A 1 100 ? -28.739 1.673 43.562 1.00 87.50 100 LYS A C 1
ATOM 865 O O . LYS A 1 100 ? -29.313 1.818 44.635 1.00 87.50 100 LYS A O 1
ATOM 870 N N . LEU A 1 101 ? -28.747 2.625 42.626 1.00 86.19 101 LEU A N 1
ATOM 871 C CA . LEU A 1 101 ? -29.547 3.848 42.736 1.00 86.19 101 LEU A CA 1
ATOM 872 C C . LEU A 1 101 ? -31.046 3.537 42.733 1.00 86.19 101 LEU A C 1
ATOM 874 O O . LEU A 1 101 ? -31.770 4.100 43.547 1.00 86.19 101 LEU A O 1
ATOM 878 N N . GLN A 1 102 ? -31.504 2.627 41.867 1.00 83.75 102 GLN A N 1
ATOM 879 C CA . GLN A 1 102 ? -32.895 2.176 41.857 1.00 83.75 102 GLN A CA 1
ATOM 880 C C . GLN A 1 102 ? -33.283 1.517 43.183 1.00 83.75 102 GLN A C 1
ATOM 882 O O . GLN A 1 102 ? -34.307 1.888 43.754 1.00 83.75 102 GLN A O 1
ATOM 887 N N . GLU A 1 103 ? -32.453 0.614 43.707 1.00 80.44 103 GLU A N 1
ATOM 888 C CA . GLU A 1 103 ? -32.644 -0.022 45.017 1.00 80.44 103 GLU A CA 1
ATOM 889 C C . GLU A 1 103 ? -32.720 1.010 46.142 1.00 80.44 103 GLU A C 1
ATOM 891 O O . GLU A 1 103 ? -33.641 0.954 46.948 1.00 80.44 103 GLU A O 1
ATOM 896 N N . LEU A 1 104 ? -31.820 1.998 46.172 1.00 76.56 104 LEU A N 1
ATOM 897 C CA . LEU A 1 104 ? -31.886 3.090 47.149 1.00 76.56 104 LEU A CA 1
ATOM 898 C C . LEU A 1 104 ? -33.189 3.886 47.011 1.00 76.56 104 LEU A C 1
ATOM 900 O O . LEU A 1 104 ? -33.856 4.109 48.012 1.00 76.56 104 LEU A O 1
ATOM 904 N N . THR A 1 105 ? -33.625 4.216 45.790 1.00 70.06 105 THR A N 1
ATOM 905 C CA . THR A 1 105 ? -34.927 4.879 45.585 1.00 70.06 105 THR A CA 1
ATOM 906 C C . THR A 1 105 ? -36.132 4.007 45.954 1.00 70.06 105 THR A C 1
ATOM 908 O O . THR A 1 105 ? -37.195 4.548 46.240 1.00 70.06 105 THR A O 1
ATOM 911 N N . THR A 1 106 ? -36.001 2.673 45.967 1.00 61.09 106 THR A N 1
ATOM 912 C CA . THR A 1 106 ? -37.078 1.761 46.401 1.00 61.09 106 THR A CA 1
ATOM 913 C C . THR A 1 106 ? -37.063 1.506 47.908 1.00 61.09 106 THR A C 1
ATOM 915 O O . THR A 1 106 ? -38.130 1.378 48.499 1.00 61.09 106 THR A O 1
ATOM 918 N N . ILE A 1 107 ? -35.881 1.452 48.534 1.00 55.97 107 ILE A N 1
ATOM 919 C CA . ILE A 1 107 ? -35.699 1.330 49.990 1.00 55.97 107 ILE A CA 1
ATOM 920 C C . ILE A 1 107 ? -36.117 2.626 50.689 1.00 55.97 107 ILE A C 1
ATOM 922 O O . ILE A 1 107 ? -36.744 2.557 51.743 1.00 55.97 107 ILE A O 1
ATOM 926 N N . ASP A 1 108 ? -35.832 3.783 50.084 1.00 52.38 108 ASP A N 1
ATOM 927 C CA . ASP A 1 108 ? -36.282 5.073 50.607 1.00 52.38 108 ASP A CA 1
ATOM 928 C C . ASP A 1 108 ? -37.796 5.267 50.488 1.00 52.38 108 ASP A C 1
ATOM 930 O O . ASP A 1 108 ? -38.302 6.144 51.175 1.00 52.38 108 ASP A O 1
ATOM 934 N N . GLY A 1 109 ? -38.517 4.444 49.704 1.00 46.91 109 GLY A N 1
ATOM 935 C CA . GLY A 1 109 ? -39.970 4.199 49.795 1.00 46.91 109 GLY A CA 1
ATOM 936 C C . GLY A 1 109 ? -40.919 5.389 49.600 1.00 46.91 109 GLY A C 1
ATOM 937 O O . GLY A 1 109 ? -42.096 5.190 49.308 1.00 46.91 109 GLY A O 1
ATOM 938 N N . ASP A 1 110 ? -40.424 6.611 49.685 1.00 46.62 110 ASP A N 1
ATOM 939 C CA . ASP A 1 110 ? -41.174 7.838 49.611 1.00 46.62 110 ASP A CA 1
ATOM 940 C C . ASP A 1 110 ? -40.803 8.520 48.298 1.00 46.62 110 ASP A C 1
ATOM 942 O O . ASP A 1 110 ? -39.807 9.234 48.156 1.00 46.62 110 ASP A O 1
ATOM 946 N N . VAL A 1 111 ? -41.727 8.421 47.343 1.00 48.59 111 VAL A N 1
ATOM 947 C CA . VAL A 1 111 ? -42.173 9.665 46.719 1.00 48.59 111 VAL A CA 1
ATOM 948 C C . VAL A 1 111 ? -42.549 10.557 47.895 1.00 48.59 111 VAL A C 1
ATOM 950 O O . VAL A 1 111 ? -43.610 10.360 48.480 1.00 48.59 111 VAL A O 1
ATOM 953 N N . LEU A 1 112 ? -41.639 11.440 48.311 1.00 50.47 112 LEU A N 1
ATOM 954 C CA . LEU A 1 112 ? -41.899 12.393 49.378 1.00 50.47 112 LEU A CA 1
ATOM 955 C C . LEU A 1 112 ? -43.112 13.218 48.943 1.00 50.47 112 LEU A C 1
ATOM 957 O O . LEU A 1 112 ? -42.993 14.192 48.200 1.00 50.47 112 LEU A O 1
ATOM 961 N N . ASP A 1 113 ? -44.294 12.807 49.392 1.00 48.28 113 ASP A N 1
ATOM 962 C CA . ASP A 1 113 ? -45.453 13.669 49.522 1.00 48.28 113 ASP A CA 1
ATOM 963 C C . ASP A 1 113 ? -45.051 14.676 50.596 1.00 48.28 113 ASP A C 1
ATOM 965 O O . ASP A 1 113 ? -45.211 14.439 51.795 1.00 48.28 113 ASP A O 1
ATOM 969 N N . VAL A 1 114 ? -44.387 15.756 50.170 1.00 55.31 114 VAL A N 1
ATOM 970 C CA . VAL A 1 114 ? -43.954 16.848 51.041 1.00 55.31 114 VAL A CA 1
ATOM 971 C C . VAL A 1 114 ? -45.212 17.541 51.565 1.00 55.31 114 VAL A C 1
ATOM 973 O O . VAL A 1 114 ? -45.637 18.583 51.079 1.00 55.31 114 VAL A O 1
ATOM 976 N N . LYS A 1 115 ? -45.829 16.940 52.583 1.00 50.84 115 LYS A N 1
ATOM 977 C CA . LYS A 1 115 ? -46.921 17.514 53.379 1.00 50.84 115 LYS A CA 1
ATOM 978 C C . LYS A 1 115 ? -46.422 18.469 54.457 1.00 50.84 115 LYS A C 1
ATOM 980 O O . LYS A 1 115 ? -47.227 19.083 55.150 1.00 50.84 115 LYS A O 1
ATOM 985 N N . GLY A 1 116 ? -45.106 18.596 54.609 1.00 53.72 116 GLY A N 1
ATOM 986 C CA . GLY A 1 116 ? -44.478 19.533 55.526 1.00 53.72 116 GLY A CA 1
ATOM 987 C C . GLY A 1 116 ? -43.850 20.686 54.764 1.00 53.72 116 GLY A C 1
ATOM 988 O O . GLY A 1 116 ? -42.817 20.511 54.123 1.00 53.72 116 GLY A O 1
ATOM 989 N N . VAL A 1 117 ? -44.438 21.878 54.871 1.00 57.25 117 VAL A N 1
ATOM 990 C CA . VAL A 1 117 ? -43.712 23.116 54.573 1.00 57.25 117 VAL A CA 1
ATOM 991 C C . VAL A 1 117 ? -42.499 23.157 55.503 1.00 57.25 117 VAL A C 1
ATOM 993 O O . VAL A 1 117 ? -42.643 23.025 56.718 1.00 57.25 117 VAL A O 1
ATOM 996 N N . TYR A 1 118 ? -41.300 23.309 54.942 1.00 58.72 118 TYR A N 1
ATOM 997 C CA . TYR A 1 118 ? -40.087 23.505 55.728 1.00 58.72 118 TYR A CA 1
ATOM 998 C C . TYR A 1 118 ? -40.151 24.871 56.426 1.00 58.72 118 TYR A C 1
ATOM 1000 O O . TYR A 1 118 ? -39.754 25.893 55.869 1.00 58.72 118 TYR A O 1
ATOM 1008 N N . GLU A 1 119 ? -40.662 24.898 57.655 1.00 55.97 119 GLU A N 1
ATOM 1009 C CA . GLU A 1 119 ? -40.509 26.038 58.557 1.00 55.97 119 GLU A CA 1
ATOM 1010 C C . GLU A 1 119 ? -39.106 25.982 59.173 1.00 55.97 119 GLU A C 1
ATOM 1012 O O . GLU A 1 119 ? -38.880 25.421 60.249 1.00 55.97 119 GLU A O 1
ATOM 1017 N N . GLY A 1 120 ? -38.126 26.510 58.438 1.00 52.25 120 GLY A N 1
ATOM 1018 C CA . GLY A 1 120 ? -36.741 26.587 58.894 1.00 52.25 120 GLY A CA 1
ATOM 1019 C C . GLY A 1 120 ? -36.601 27.212 60.292 1.00 52.25 120 GLY A C 1
ATOM 1020 O O . GLY A 1 120 ? -37.298 28.161 60.640 1.00 52.25 120 GLY A O 1
ATOM 1021 N N . ARG A 1 121 ? -35.655 26.679 61.083 1.00 57.19 121 ARG A N 1
ATOM 1022 C CA . ARG A 1 121 ? -35.156 27.225 62.369 1.00 57.19 121 ARG A CA 1
ATOM 1023 C C . ARG A 1 121 ? -36.207 27.565 63.438 1.00 57.19 121 ARG A C 1
ATOM 1025 O O . ARG A 1 121 ? -35.971 28.440 64.258 1.00 57.19 121 ARG A O 1
ATOM 1032 N N . THR A 1 122 ? -37.321 26.843 63.514 1.00 59.25 122 THR A N 1
ATOM 1033 C CA . THR A 1 122 ? -38.399 27.113 64.490 1.00 59.25 122 THR A CA 1
ATOM 1034 C C . THR A 1 122 ? -37.997 26.995 65.964 1.00 59.25 122 THR A C 1
ATOM 1036 O O . THR A 1 122 ? -38.624 27.634 66.807 1.00 59.25 122 THR A O 1
ATOM 1039 N N . ILE A 1 123 ? -36.981 26.193 66.305 1.00 60.34 123 ILE A N 1
ATOM 1040 C CA . ILE A 1 123 ? -36.498 26.081 67.694 1.00 60.34 123 ILE A CA 1
ATOM 1041 C C . ILE A 1 123 ? -35.578 27.253 68.041 1.00 60.34 123 ILE A C 1
ATOM 1043 O O . ILE A 1 123 ? -35.799 27.891 69.069 1.00 60.34 123 ILE A O 1
ATOM 1047 N N . ASP A 1 124 ? -34.608 27.570 67.178 1.00 60.00 124 ASP A N 1
ATOM 1048 C CA . ASP A 1 124 ? -33.683 28.685 67.408 1.00 60.00 124 ASP A CA 1
ATOM 1049 C C . ASP A 1 124 ? -34.443 30.013 67.461 1.00 60.00 124 ASP A C 1
ATOM 1051 O O . ASP A 1 124 ? -34.304 30.734 68.446 1.00 60.00 124 ASP A O 1
ATOM 1055 N N . SER A 1 125 ? -35.350 30.276 66.511 1.00 65.56 125 SER A N 1
ATOM 1056 C CA . SER A 1 125 ? -36.131 31.520 66.479 1.00 65.56 125 SER A CA 1
ATOM 1057 C C . SER A 1 125 ? -37.093 31.659 67.661 1.00 65.56 125 SER A C 1
ATOM 1059 O O . SER A 1 125 ? -37.131 32.707 68.294 1.00 65.56 125 SER A O 1
ATOM 1061 N N . ARG A 1 126 ? -37.804 30.592 68.063 1.00 66.69 126 ARG A N 1
ATOM 1062 C CA . ARG A 1 126 ? -38.649 30.635 69.277 1.00 66.69 126 ARG A CA 1
ATOM 1063 C C . ARG A 1 126 ? -37.842 30.806 70.556 1.00 66.69 126 ARG A C 1
ATOM 1065 O O . ARG A 1 126 ? -38.363 31.351 71.533 1.00 66.69 126 ARG A O 1
ATOM 1072 N N . SER A 1 127 ? -36.629 30.264 70.598 1.00 71.88 127 SER A N 1
ATOM 1073 C CA . SER A 1 127 ? -35.754 30.404 71.757 1.00 71.88 127 SER A CA 1
ATOM 1074 C C . SER A 1 127 ? -35.188 31.822 71.844 1.00 71.88 127 SER A C 1
ATOM 1076 O O . SER A 1 127 ? -35.226 32.403 72.927 1.00 71.88 127 SER A O 1
ATOM 1078 N N . GLU A 1 128 ? -34.777 32.409 70.715 1.00 73.62 128 GLU A N 1
ATOM 1079 C CA . GLU A 1 128 ? -34.380 33.813 70.605 1.00 73.62 128 GLU A CA 1
ATOM 1080 C C . GLU A 1 128 ? -35.524 34.750 70.980 1.00 73.62 128 GLU A C 1
ATOM 1082 O O . GLU A 1 128 ? -35.329 35.583 71.857 1.00 73.62 128 GLU A O 1
ATOM 1087 N N . ASP A 1 129 ? -36.728 34.562 70.433 1.00 70.81 129 ASP A N 1
ATOM 1088 C CA . ASP A 1 129 ? -37.885 35.414 70.736 1.00 70.81 129 ASP A CA 1
ATOM 1089 C C . ASP A 1 129 ? -38.249 35.367 72.226 1.00 70.81 129 ASP A C 1
ATOM 1091 O O . ASP A 1 129 ? -38.452 36.401 72.861 1.00 70.81 129 ASP A O 1
ATOM 1095 N N . LYS A 1 130 ? -38.258 34.175 72.842 1.00 72.44 130 LYS A N 1
ATOM 1096 C CA . LYS A 1 130 ? -38.516 34.045 74.286 1.00 72.44 130 LYS A CA 1
ATOM 1097 C C . LYS A 1 130 ? -37.407 34.638 75.145 1.00 72.44 130 LYS A C 1
ATOM 1099 O O . LYS A 1 130 ? -37.695 35.143 76.230 1.00 72.44 130 LYS A O 1
ATOM 1104 N N . MET A 1 131 ? -36.149 34.529 74.721 1.00 73.75 131 MET A N 1
ATOM 1105 C CA . MET A 1 131 ? -35.034 35.164 75.423 1.00 73.75 131 MET A CA 1
ATOM 1106 C C . MET A 1 131 ? -35.108 36.687 75.284 1.00 73.75 131 MET A C 1
ATOM 1108 O O . MET A 1 131 ? -34.920 37.385 76.276 1.00 73.75 131 MET A O 1
ATOM 1112 N N . HIS A 1 132 ? -35.468 37.192 74.105 1.00 75.19 132 HIS A N 1
ATOM 1113 C CA . HIS A 1 132 ? -35.624 38.611 73.816 1.00 75.19 132 HIS A CA 1
ATOM 1114 C C . HIS A 1 132 ? -36.787 39.227 74.609 1.00 75.19 132 HIS A C 1
ATOM 1116 O O . HIS A 1 132 ? -36.589 40.221 75.303 1.00 75.19 132 HIS A O 1
ATOM 1122 N N . ASP A 1 133 ? -37.962 38.592 74.633 1.00 75.81 133 ASP A N 1
ATOM 1123 C CA . ASP A 1 133 ? -39.089 39.016 75.476 1.00 75.81 133 ASP A CA 1
ATOM 1124 C C . ASP A 1 133 ? -38.704 39.065 76.956 1.00 75.81 133 ASP A C 1
ATOM 1126 O O . ASP A 1 133 ? -39.061 39.993 77.683 1.00 75.81 133 ASP A O 1
ATOM 1130 N N . ARG A 1 134 ? -37.932 38.075 77.413 1.00 73.06 134 ARG A N 1
ATOM 1131 C CA . ARG A 1 134 ? -37.520 37.979 78.811 1.00 73.06 134 ARG A CA 1
ATOM 1132 C C . ARG A 1 134 ? -36.422 38.970 79.187 1.00 73.06 134 ARG A C 1
ATOM 1134 O O . ARG A 1 134 ? -36.336 39.274 80.366 1.00 73.06 134 ARG A O 1
ATOM 1141 N N . LEU A 1 135 ? -35.599 39.440 78.249 1.00 71.75 135 LEU A N 1
ATOM 1142 C CA . LEU A 1 135 ? -34.557 40.443 78.507 1.00 71.75 135 LEU A CA 1
ATOM 1143 C C . LEU A 1 135 ? -35.045 41.883 78.306 1.00 71.75 135 LEU A C 1
ATOM 1145 O O . LEU A 1 135 ? -34.615 42.770 79.039 1.00 71.75 135 LEU A O 1
ATOM 1149 N N . PHE A 1 136 ? -35.906 42.126 77.315 1.00 69.94 136 PHE A N 1
ATOM 1150 C CA . PHE A 1 136 ? -36.256 43.479 76.866 1.00 69.94 136 PHE A CA 1
ATOM 1151 C C . PHE A 1 136 ? -37.691 43.896 77.199 1.00 69.94 136 PHE A C 1
ATOM 1153 O O . PHE A 1 136 ? -37.970 45.092 77.254 1.00 69.94 136 PHE A O 1
ATOM 1160 N N . TYR A 1 137 ? -38.590 42.948 77.482 1.00 65.00 137 TYR A N 1
ATOM 1161 C CA . TYR A 1 137 ? -39.975 43.227 77.865 1.00 65.00 137 TYR A CA 1
ATOM 1162 C C . TYR A 1 137 ? -40.287 42.659 79.251 1.00 65.00 137 TYR A C 1
ATOM 1164 O O . TYR A 1 137 ? -41.129 41.780 79.449 1.00 65.00 137 TYR A O 1
ATOM 1172 N N . HIS A 1 138 ? -39.632 43.221 80.264 1.00 62.69 138 HIS A N 1
ATOM 1173 C CA . HIS A 1 138 ? -40.127 43.111 81.626 1.00 62.69 138 HIS A CA 1
ATOM 1174 C C . HIS A 1 138 ? -41.394 43.952 81.764 1.00 62.69 138 HIS A C 1
ATOM 1176 O O . HIS A 1 138 ? -41.398 45.159 81.539 1.00 62.69 138 HIS A O 1
ATOM 1182 N N . LYS A 1 139 ? -42.494 43.299 82.141 1.00 57.41 139 LYS A N 1
ATOM 1183 C CA . LYS A 1 139 ? -43.696 43.994 82.589 1.00 57.41 139 LYS A CA 1
ATOM 1184 C C . LYS A 1 139 ? -43.332 44.690 83.901 1.00 57.41 139 LYS A C 1
ATOM 1186 O O . LYS A 1 139 ? -43.365 44.052 84.953 1.00 57.41 139 LYS A O 1
ATOM 1191 N N . ASP A 1 140 ? -42.969 45.967 83.822 1.00 51.94 140 ASP A N 1
ATOM 1192 C CA . ASP A 1 140 ? -42.959 46.875 84.963 1.00 51.94 140 ASP A CA 1
ATOM 1193 C C . ASP A 1 140 ? -44.347 46.817 85.600 1.00 51.94 140 ASP A C 1
ATOM 1195 O O . ASP A 1 140 ? -45.301 47.455 85.158 1.00 51.94 140 ASP A O 1
ATOM 1199 N N . LYS A 1 141 ? -44.480 46.015 86.654 1.00 48.19 141 LYS A N 1
ATOM 1200 C CA . LYS A 1 141 ? -45.508 46.247 87.660 1.00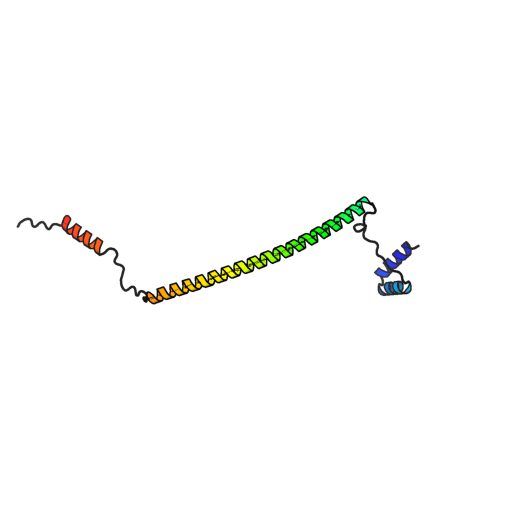 48.19 141 LYS A CA 1
ATOM 1201 C C . LYS A 1 141 ? -44.918 47.209 88.684 1.00 48.19 141 LYS A C 1
ATOM 1203 O O . LYS A 1 141 ? -44.627 46.838 89.815 1.00 48.19 141 LYS A O 1
ATOM 1208 N N . MET A 1 142 ? -44.709 48.442 88.222 1.00 39.78 142 MET A N 1
ATOM 1209 C CA . MET A 1 142 ? -44.775 49.630 89.062 1.00 39.78 142 MET A CA 1
ATOM 1210 C C . MET A 1 142 ? -46.194 49.740 89.636 1.00 39.78 142 MET A C 1
ATOM 1212 O O . MET A 1 142 ? -47.173 49.402 88.971 1.00 39.78 142 MET A O 1
ATOM 1216 N N . ASN A 1 143 ? -46.245 50.182 90.891 1.00 38.50 143 ASN A N 1
ATOM 1217 C CA . ASN A 1 143 ? -47.415 50.532 91.696 1.00 38.50 143 ASN A CA 1
ATOM 1218 C C . ASN A 1 143 ? -48.570 51.165 90.898 1.00 38.50 143 ASN A C 1
ATOM 1220 O O . ASN A 1 143 ? -48.312 52.065 90.104 1.00 38.50 143 ASN A O 1
ATOM 1224 N N . VAL A 1 144 ? -49.813 50.744 91.163 1.00 37.09 144 VAL A N 1
ATOM 1225 C CA . VAL A 1 144 ? -50.888 51.459 91.902 1.00 37.09 144 VAL A CA 1
ATOM 1226 C C . VAL A 1 144 ? -52.041 50.478 92.119 1.00 37.09 144 VAL A C 1
ATOM 1228 O O . VAL A 1 144 ? -52.397 49.764 91.155 1.00 37.09 144 VAL A O 1
#

Organism: NCBI:txid2011161

Secondary structure (DSSP, 8-state):
-HHHHHHHHHHHHHH-HHHHHHHHHHHT----PPPPTTTS---SHHHHHHHHHHHHHHHHHHHHHHHHHHHHHHHHHHHHHHHHHHHHHHHHHHHHHHHHHHHHHHHS-------S---TTHHHHHHHHHHHHHHH--------

InterPro domains:
  IPR052137 Universal small ribosomal subunit uS15 [PTHR46685] (1-95)

Radius of gyration: 49.66 Å; chains: 1; bounding box: 77×65×138 Å